Protein AF-A0A9P5AZ13-F1 (afdb_monomer_lite)

Radius of gyration: 16.2 Å; chains: 1; bounding box: 34×24×48 Å

Foldseek 3Di:
DCPPPPVSVVQQQDKDKDFAQAWDQPCCVQVVHNGGDHGRDIGIGGNNVVVVVVVVPPPPPPPPPPPDD

InterPro domains:
  IPR010492 GINS complex, subunit Psf3 [PTHR22768] (1-57)
  IPR038437 GINS complex, subunit Psf3 superfamily [G3DSA:1.20.58.2050] (1-66)
  IPR055221 DNA replication complex GINS protein PSF3, N-terminal domain [PF22466] (4-54)

Sequence (69 aa):
MSYYDIDAILTDAEKVPCHFEIDVRDLGHLDNSPHGLKAQTPLTLPLWLAELLALASTPSSFAPLNPHP

pLDDT: mean 83.19, std 14.12, range [46.91, 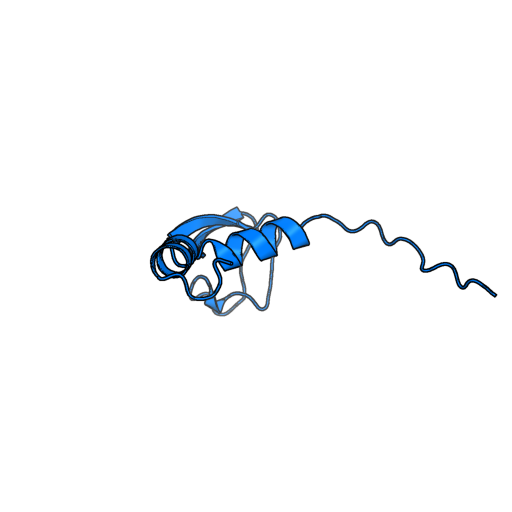95.88]

Organism: NCBI:txid1803897

Secondary structure (DSSP, 8-state):
--TT-HHHHHHHT-EEEEE-SS-BSTTGGGTT-TT-BPTT-EEEEEHHHHHHHHHHTS-----------

Structure (mmCIF, N/CA/C/O backbone):
data_AF-A0A9P5AZ13-F1
#
_entry.id   AF-A0A9P5AZ13-F1
#
loop_
_atom_site.group_PDB
_atom_site.id
_atom_site.type_symbol
_atom_site.label_atom_id
_atom_site.label_alt_id
_atom_site.label_comp_id
_atom_site.label_asym_id
_atom_site.label_entity_id
_atom_site.label_seq_id
_atom_site.pdbx_PDB_ins_code
_atom_site.Cartn_x
_atom_site.Cartn_y
_atom_site.Cartn_z
_atom_site.occupancy
_atom_site.B_iso_or_equiv
_atom_site.auth_seq_id
_atom_site.auth_comp_id
_atom_site.auth_asym_id
_atom_site.auth_atom_id
_atom_site.pdbx_PDB_model_num
ATOM 1 N N . MET A 1 1 ? 20.529 -12.407 -4.828 1.00 60.97 1 MET A N 1
ATOM 2 C CA . MET A 1 1 ? 20.761 -10.965 -4.589 1.00 60.97 1 MET A CA 1
ATOM 3 C C . MET A 1 1 ? 19.814 -10.203 -5.508 1.00 60.97 1 MET A C 1
ATOM 5 O O . MET A 1 1 ? 20.190 -9.933 -6.634 1.00 60.97 1 MET A O 1
ATOM 9 N N . SER A 1 2 ? 18.570 -9.965 -5.076 1.00 78.62 2 SER A N 1
ATOM 10 C CA . SER A 1 2 ? 17.485 -9.469 -5.949 1.00 78.62 2 SER A CA 1
ATOM 11 C C . SER A 1 2 ? 17.247 -7.957 -5.868 1.00 78.62 2 SER A C 1
ATOM 13 O O . SER A 1 2 ? 16.431 -7.425 -6.601 1.00 78.62 2 SER A O 1
ATOM 15 N N . TYR A 1 3 ? 17.938 -7.258 -4.962 1.00 84.00 3 TYR A N 1
ATOM 16 C CA . TYR A 1 3 ? 17.625 -5.869 -4.608 1.00 84.00 3 TYR A CA 1
ATOM 17 C C . TYR A 1 3 ? 17.743 -4.873 -5.780 1.00 84.00 3 TYR A C 1
ATOM 19 O O . TYR A 1 3 ? 17.009 -3.896 -5.823 1.00 84.00 3 TYR A O 1
ATOM 27 N N . TYR A 1 4 ? 18.646 -5.124 -6.735 1.00 90.62 4 TYR A N 1
ATOM 28 C CA . TYR A 1 4 ? 18.825 -4.292 -7.936 1.00 90.62 4 TYR A CA 1
ATOM 29 C C . TYR A 1 4 ? 18.281 -4.946 -9.211 1.00 90.62 4 TYR A C 1
ATOM 31 O O . TYR A 1 4 ? 18.561 -4.477 -10.313 1.00 90.62 4 TYR A O 1
ATOM 39 N N . ASP A 1 5 ? 17.566 -6.057 -9.073 1.00 93.88 5 ASP A N 1
ATOM 40 C CA . ASP A 1 5 ? 16.975 -6.740 -10.210 1.00 93.88 5 ASP A CA 1
ATOM 41 C C . ASP A 1 5 ? 15.686 -6.015 -10.619 1.00 93.88 5 ASP A C 1
ATOM 43 O O . ASP A 1 5 ? 14.807 -5.770 -9.792 1.00 93.88 5 ASP A O 1
ATOM 47 N N . ILE A 1 6 ? 15.597 -5.619 -11.888 1.00 94.25 6 ILE A N 1
ATOM 48 C CA . ILE A 1 6 ? 14.468 -4.828 -12.386 1.00 94.25 6 ILE A CA 1
ATOM 49 C C . ILE A 1 6 ? 13.180 -5.645 -12.370 1.00 94.25 6 ILE A C 1
ATOM 51 O O . ILE A 1 6 ? 12.136 -5.109 -12.001 1.00 94.25 6 ILE A O 1
ATOM 55 N N . ASP A 1 7 ? 13.247 -6.929 -12.714 1.00 93.06 7 ASP A N 1
ATOM 56 C CA . ASP A 1 7 ? 12.066 -7.787 -12.735 1.00 93.06 7 ASP A CA 1
ATOM 57 C C . ASP A 1 7 ? 11.542 -7.991 -11.314 1.00 93.06 7 ASP A C 1
ATOM 59 O O . ASP A 1 7 ? 10.331 -7.975 -11.088 1.00 93.06 7 ASP A O 1
ATOM 63 N N . ALA A 1 8 ? 12.443 -8.076 -10.332 1.00 91.69 8 ALA A N 1
ATOM 64 C CA . ALA A 1 8 ? 12.061 -8.109 -8.927 1.00 91.69 8 ALA A CA 1
ATOM 65 C C . ALA A 1 8 ? 11.374 -6.812 -8.472 1.00 91.69 8 ALA A C 1
ATOM 67 O O . ALA A 1 8 ? 10.328 -6.881 -7.834 1.00 91.69 8 ALA A O 1
ATOM 68 N N . ILE A 1 9 ? 11.905 -5.641 -8.842 1.00 91.88 9 ILE A N 1
ATOM 69 C CA . ILE A 1 9 ? 11.290 -4.341 -8.514 1.00 91.88 9 ILE A CA 1
ATOM 70 C C . ILE A 1 9 ? 9.904 -4.208 -9.160 1.00 91.88 9 ILE A C 1
ATOM 72 O O . ILE A 1 9 ? 8.962 -3.734 -8.525 1.00 91.88 9 ILE A O 1
ATOM 76 N N . LEU A 1 10 ? 9.764 -4.623 -10.421 1.00 94.56 10 LEU A N 1
ATOM 77 C CA . LEU A 1 10 ? 8.485 -4.578 -11.130 1.00 94.56 10 LEU A CA 1
ATOM 78 C C . LEU A 1 10 ? 7.464 -5.540 -10.517 1.00 94.56 10 LEU A C 1
ATOM 80 O O . LEU A 1 10 ? 6.304 -5.168 -10.361 1.00 94.56 10 LEU A O 1
ATOM 84 N N . THR A 1 11 ? 7.903 -6.739 -10.131 1.00 92.88 11 THR A N 1
ATOM 85 C CA . THR A 1 11 ? 7.057 -7.727 -9.444 1.00 92.88 11 THR A CA 1
ATOM 86 C C . THR A 1 11 ? 6.556 -7.185 -8.108 1.00 92.88 11 THR A C 1
ATOM 88 O O . THR A 1 11 ? 5.389 -7.334 -7.764 1.00 92.88 11 THR A O 1
ATOM 91 N N . ASP A 1 12 ? 7.430 -6.518 -7.366 1.00 91.75 12 ASP A N 1
ATOM 92 C CA . ASP A 1 12 ? 7.138 -5.966 -6.050 1.00 91.75 12 ASP A CA 1
ATOM 93 C C . ASP A 1 12 ? 6.174 -4.762 -6.100 1.00 91.75 12 ASP A C 1
ATOM 95 O O . ASP A 1 12 ? 5.340 -4.561 -5.214 1.00 91.75 12 ASP A O 1
ATOM 99 N N . ALA A 1 13 ? 6.223 -3.986 -7.185 1.00 94.56 13 ALA A N 1
ATOM 100 C CA . ALA A 1 13 ? 5.305 -2.879 -7.441 1.00 94.56 13 ALA A CA 1
ATOM 101 C C . ALA A 1 13 ? 3.920 -3.315 -7.966 1.00 94.56 13 ALA A C 1
ATOM 103 O O . ALA A 1 13 ? 3.037 -2.460 -8.109 1.00 94.56 13 ALA A O 1
ATOM 104 N N . GLU A 1 14 ? 3.716 -4.605 -8.258 1.00 95.88 14 GLU A N 1
ATOM 105 C CA . GLU A 1 14 ? 2.448 -5.126 -8.773 1.00 95.88 14 GLU A CA 1
ATOM 106 C C . GLU A 1 14 ? 1.304 -4.899 -7.779 1.00 95.88 14 GLU A C 1
ATOM 108 O O . GLU A 1 14 ? 1.451 -5.024 -6.560 1.00 95.88 14 GLU A O 1
ATOM 113 N N . LYS A 1 15 ? 0.140 -4.547 -8.319 1.00 95.06 15 LYS A N 1
ATOM 114 C CA . LYS A 1 15 ? -1.040 -4.155 -7.555 1.00 95.06 15 LYS A CA 1
ATOM 115 C C . LYS A 1 15 ? -1.896 -5.371 -7.215 1.00 95.06 15 LYS A C 1
ATOM 117 O O . LYS A 1 15 ? -2.495 -5.981 -8.098 1.00 95.06 15 LYS A O 1
ATOM 122 N N . VAL A 1 16 ? -2.034 -5.669 -5.927 1.00 94.81 16 VAL A N 1
ATOM 123 C CA . VAL A 1 16 ? -2.836 -6.789 -5.420 1.00 94.81 16 VAL A CA 1
ATOM 124 C C . VAL A 1 16 ? -4.079 -6.306 -4.661 1.00 94.81 16 VAL A C 1
ATOM 126 O O . VAL A 1 16 ? -4.011 -5.310 -3.933 1.00 94.81 16 VAL A O 1
ATOM 129 N N . PRO A 1 17 ? -5.240 -6.971 -4.823 1.00 94.50 17 PRO A N 1
ATOM 130 C CA . PRO A 1 17 ? -6.442 -6.648 -4.062 1.00 94.50 17 PRO A CA 1
ATOM 131 C C . PRO A 1 17 ? -6.292 -7.100 -2.604 1.00 94.50 17 PRO A C 1
ATOM 133 O O . PRO A 1 17 ? -5.986 -8.261 -2.327 1.00 94.50 17 PRO A O 1
ATOM 136 N N . CYS A 1 18 ? -6.551 -6.193 -1.666 1.00 93.12 18 CYS A N 1
ATOM 137 C CA . CYS A 1 18 ? -6.432 -6.424 -0.229 1.00 93.12 18 CYS A CA 1
ATOM 138 C C . CYS A 1 18 ? -7.633 -5.841 0.525 1.00 93.12 18 CYS A C 1
ATOM 140 O O . CYS A 1 18 ? -8.345 -4.971 0.024 1.00 93.12 18 CYS A O 1
ATOM 142 N N . HIS A 1 19 ? -7.836 -6.304 1.756 1.00 92.31 19 HIS A N 1
ATOM 143 C CA . HIS A 1 19 ? -8.774 -5.718 2.707 1.00 92.31 19 HIS A CA 1
ATOM 144 C C . HIS A 1 19 ? -8.116 -5.634 4.084 1.00 92.31 19 HIS A C 1
ATOM 146 O O . HIS A 1 19 ? -7.402 -6.551 4.483 1.00 92.31 19 HIS A O 1
ATOM 152 N N . PHE A 1 20 ? -8.358 -4.550 4.818 1.00 89.38 20 PHE A N 1
ATOM 153 C CA . PHE A 1 20 ? -7.932 -4.471 6.216 1.00 89.38 20 PHE A CA 1
ATOM 154 C C . PHE A 1 20 ? -8.900 -5.250 7.109 1.00 89.38 20 PHE A C 1
ATOM 156 O O . PHE A 1 20 ? -10.116 -5.178 6.938 1.00 89.38 20 PHE A O 1
ATOM 163 N N . GLU A 1 21 ? -8.381 -5.977 8.093 1.00 88.12 21 GLU A N 1
ATOM 164 C CA . GLU A 1 21 ? -9.205 -6.674 9.093 1.00 88.12 21 GLU A CA 1
ATOM 165 C C . GLU A 1 21 ? -9.634 -5.754 10.249 1.00 88.12 21 GLU A C 1
ATOM 167 O O . GLU A 1 21 ? -10.571 -6.067 10.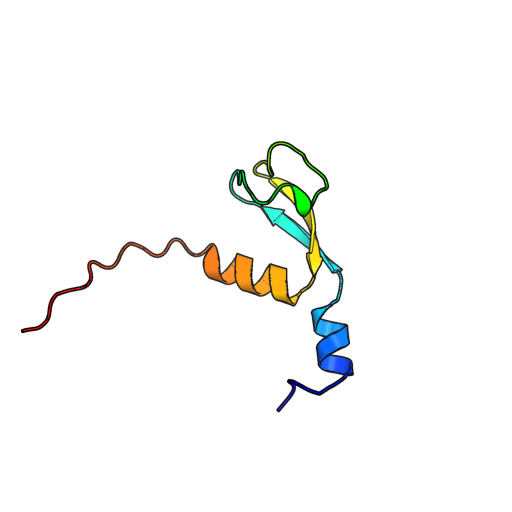979 1.00 88.12 21 GLU A O 1
ATOM 172 N N . ILE A 1 22 ? -8.979 -4.598 10.389 1.00 88.25 22 ILE A N 1
ATOM 173 C CA . ILE A 1 22 ? -9.166 -3.637 11.481 1.00 88.25 22 ILE A CA 1
ATOM 174 C C . ILE A 1 22 ? -9.403 -2.221 10.947 1.00 88.25 22 ILE A C 1
ATOM 176 O O . ILE A 1 22 ? -8.998 -1.889 9.833 1.00 88.25 22 ILE A O 1
ATOM 180 N N . ASP A 1 23 ? -10.029 -1.367 11.757 1.00 89.00 23 ASP A N 1
ATOM 181 C CA . ASP A 1 23 ? -10.111 0.070 11.489 1.00 89.00 23 ASP A CA 1
ATOM 182 C C . ASP A 1 23 ? -8.753 0.747 11.750 1.00 89.00 23 ASP A C 1
ATOM 184 O O . ASP A 1 23 ? -8.157 0.576 12.818 1.00 89.00 23 ASP A O 1
ATOM 188 N N . VAL A 1 24 ? -8.269 1.553 10.798 1.00 86.81 24 VAL A N 1
ATOM 189 C CA . VAL A 1 24 ? -6.959 2.224 10.877 1.00 86.81 24 VAL A CA 1
ATOM 190 C C . VAL A 1 24 ? -7.090 3.709 10.547 1.00 86.81 24 VAL A C 1
ATOM 192 O O . VAL A 1 24 ? -7.464 4.078 9.437 1.00 86.81 24 VAL A O 1
ATOM 195 N N . ARG A 1 25 ? -6.747 4.596 11.488 1.00 85.62 25 ARG A N 1
ATOM 196 C CA . ARG A 1 25 ? -7.015 6.040 11.341 1.00 85.62 25 ARG A CA 1
ATOM 197 C C . ARG A 1 25 ? -6.045 6.778 10.413 1.00 85.62 25 ARG A C 1
ATOM 199 O O . ARG A 1 25 ? -6.474 7.642 9.656 1.00 85.62 25 ARG A O 1
ATOM 206 N N . ASP A 1 26 ? -4.763 6.428 10.435 1.00 84.12 26 ASP A N 1
ATOM 207 C CA . ASP A 1 26 ? -3.710 7.209 9.763 1.00 84.12 26 ASP A CA 1
ATOM 208 C C . ASP A 1 26 ? -3.373 6.722 8.337 1.00 84.12 26 ASP A C 1
ATOM 210 O O . ASP A 1 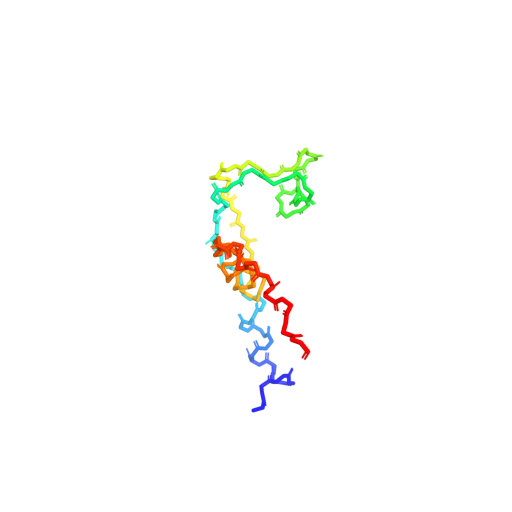26 ? -2.567 7.329 7.630 1.00 84.12 26 ASP A O 1
ATOM 214 N N . LEU A 1 27 ? -4.031 5.656 7.867 1.00 86.75 27 LEU A N 1
ATOM 215 C CA . LEU A 1 27 ? -3.797 5.050 6.547 1.00 86.75 27 LEU A CA 1
ATOM 216 C C . LEU A 1 27 ? -4.817 5.459 5.474 1.00 86.75 27 LEU A C 1
ATOM 218 O O . LEU A 1 27 ? -4.891 4.850 4.411 1.00 86.75 27 LEU A O 1
ATOM 222 N N . GLY A 1 28 ? -5.589 6.520 5.714 1.00 86.69 28 GLY A N 1
ATOM 223 C CA . GLY A 1 28 ? -6.620 6.981 4.779 1.00 86.69 28 GLY A CA 1
ATOM 224 C C . GLY A 1 28 ? -6.099 7.345 3.379 1.00 86.69 28 GLY A C 1
ATOM 225 O O . GLY A 1 28 ? -6.811 7.189 2.391 1.00 86.69 28 GLY A O 1
ATOM 226 N N . HIS A 1 29 ? -4.829 7.740 3.260 1.00 89.50 29 HIS A N 1
ATOM 227 C CA . HIS A 1 29 ? -4.189 8.054 1.978 1.00 89.50 29 HIS A CA 1
ATOM 228 C C . HIS A 1 29 ? -4.068 6.848 1.028 1.00 89.50 29 HIS A C 1
ATOM 230 O O . HIS A 1 29 ? -3.920 7.056 -0.174 1.00 89.50 29 HIS A O 1
ATOM 236 N N . LEU A 1 30 ? -4.171 5.610 1.530 1.00 90.06 30 LEU A N 1
ATOM 237 C CA . LEU A 1 30 ? -4.144 4.399 0.698 1.00 90.06 30 LEU A CA 1
ATOM 238 C C . LEU A 1 30 ? -5.419 4.219 -0.147 1.00 90.06 30 LEU A C 1
ATOM 240 O O . LEU A 1 30 ? -5.366 3.573 -1.187 1.00 90.06 30 LEU A O 1
ATOM 244 N N . ASP A 1 31 ? -6.543 4.806 0.278 1.00 87.12 31 ASP A N 1
ATOM 245 C CA . ASP A 1 31 ? -7.852 4.737 -0.402 1.00 87.12 31 ASP A CA 1
ATOM 246 C C . ASP A 1 31 ? -8.433 6.139 -0.679 1.00 87.12 31 ASP A C 1
ATOM 248 O O . ASP A 1 31 ? -9.623 6.317 -0.917 1.00 87.12 31 ASP A O 1
ATOM 252 N N . ASN A 1 32 ? -7.599 7.185 -0.607 1.00 85.38 32 ASN A N 1
ATOM 253 C CA . ASN A 1 32 ? -8.030 8.583 -0.742 1.00 85.38 32 ASN A CA 1
ATOM 254 C C . ASN A 1 32 ? -9.163 8.981 0.243 1.00 85.38 32 ASN A C 1
ATOM 256 O O . ASN A 1 32 ? -10.003 9.837 -0.044 1.00 85.38 32 ASN A O 1
ATOM 260 N N . SER A 1 33 ? -9.169 8.364 1.427 1.00 83.06 33 SER A N 1
ATOM 261 C CA . SER A 1 33 ? -10.140 8.575 2.501 1.00 83.06 33 SER A CA 1
ATOM 262 C C . SER A 1 33 ? -9.602 9.572 3.544 1.00 83.06 33 SER A C 1
ATOM 264 O O . SER A 1 33 ? -8.568 9.320 4.160 1.00 83.06 33 SER A O 1
ATOM 266 N N . PRO A 1 34 ? -10.287 10.698 3.823 1.00 82.06 34 PRO A N 1
ATOM 267 C CA . PRO A 1 34 ? -9.783 11.738 4.733 1.00 82.06 34 PRO A CA 1
ATOM 268 C C . PRO A 1 34 ? -9.844 11.373 6.227 1.00 82.06 34 PRO A C 1
ATOM 270 O O . PRO A 1 34 ? -9.264 12.075 7.051 1.00 82.06 34 PRO A O 1
ATOM 273 N N . HIS A 1 35 ? -10.559 10.307 6.600 1.00 80.50 35 HIS A N 1
ATOM 274 C CA . HIS A 1 35 ? -10.839 9.951 8.001 1.00 80.50 35 HIS A CA 1
ATOM 275 C C . HIS A 1 35 ? -10.218 8.618 8.452 1.00 80.50 35 HIS A C 1
ATOM 277 O O . HIS A 1 35 ? -10.505 8.161 9.558 1.00 80.50 35 HIS A O 1
ATOM 283 N N . GLY A 1 36 ? -9.374 8.008 7.614 1.00 86.06 36 GLY A N 1
ATOM 284 C CA . GLY A 1 36 ? -8.826 6.668 7.828 1.00 86.06 36 GLY A CA 1
ATOM 285 C C . GLY A 1 36 ? -9.551 5.584 7.033 1.00 86.06 36 GLY A C 1
ATOM 286 O O . GLY A 1 36 ? -10.469 5.868 6.264 1.00 86.06 36 GLY A O 1
ATOM 287 N N . LEU A 1 37 ? -9.107 4.345 7.213 1.00 88.88 37 LEU A N 1
ATOM 288 C CA . LEU A 1 37 ? -9.663 3.142 6.604 1.00 88.88 37 LEU A CA 1
ATOM 289 C C . LEU 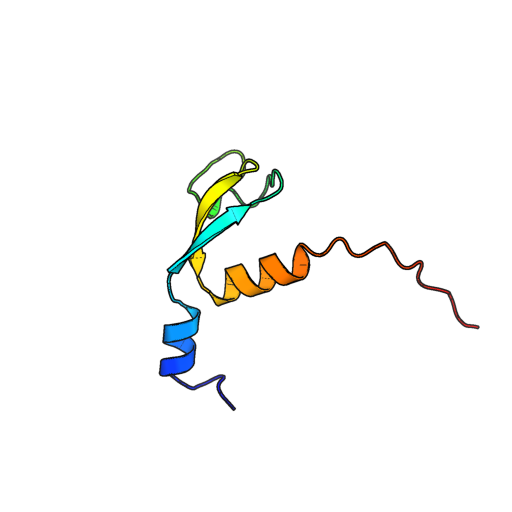A 1 37 ? -10.531 2.398 7.609 1.00 88.88 37 LEU A C 1
ATOM 291 O O . LEU A 1 37 ? -10.158 2.254 8.775 1.00 88.88 37 LEU A O 1
ATOM 295 N N . LYS A 1 38 ? -11.676 1.902 7.141 1.00 89.19 38 LYS A N 1
ATOM 296 C CA . LYS A 1 38 ? -12.521 1.015 7.933 1.00 89.19 38 LYS A CA 1
ATOM 297 C C . LYS A 1 38 ? -12.102 -0.438 7.762 1.00 89.19 38 LYS A C 1
ATOM 299 O O . LYS A 1 38 ? -11.515 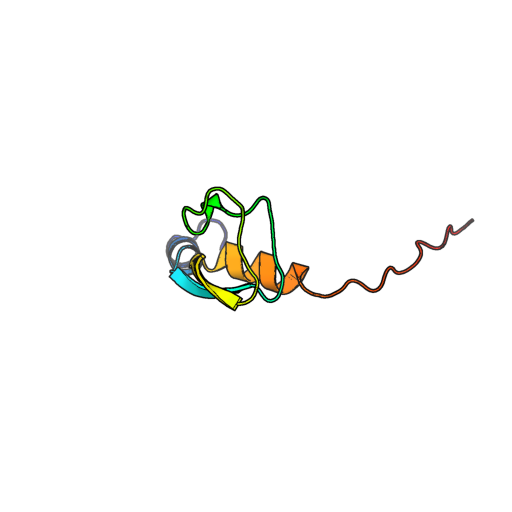-0.815 6.744 1.00 89.19 38 LYS A O 1
ATOM 304 N N . ALA A 1 39 ? -12.459 -1.261 8.742 1.00 88.62 39 ALA A N 1
ATOM 305 C CA . ALA A 1 39 ? -12.372 -2.705 8.578 1.00 88.62 39 ALA A CA 1
ATOM 306 C C . ALA A 1 39 ? -13.165 -3.147 7.333 1.00 88.62 39 ALA A C 1
ATOM 308 O O . ALA A 1 39 ? -14.230 -2.606 7.025 1.00 88.62 39 ALA A O 1
ATOM 309 N N . GLN A 1 40 ? -12.635 -4.143 6.627 1.00 89.00 40 GLN A N 1
ATOM 310 C CA . GLN A 1 40 ? -13.175 -4.720 5.394 1.00 89.00 40 GLN A CA 1
ATOM 311 C C . GLN A 1 40 ? -13.240 -3.758 4.195 1.00 89.00 40 GLN A C 1
ATOM 313 O O . GLN A 1 40 ? -13.845 -4.103 3.179 1.00 89.00 40 GLN A O 1
ATOM 318 N N . THR A 1 41 ? -12.604 -2.581 4.256 1.00 89.06 41 THR A N 1
ATOM 319 C CA . THR A 1 41 ? -12.476 -1.714 3.077 1.00 89.06 41 THR A CA 1
ATOM 320 C C . THR A 1 41 ? -11.628 -2.416 2.008 1.00 89.06 41 THR A C 1
ATOM 322 O O . THR A 1 41 ? -10.480 -2.764 2.300 1.00 89.06 41 THR A O 1
ATOM 325 N N . PRO A 1 42 ? -12.155 -2.635 0.787 1.00 91.12 42 PRO A N 1
ATOM 326 C CA . PRO A 1 42 ? -11.373 -3.173 -0.316 1.00 91.12 42 PRO A CA 1
ATOM 327 C C . PRO A 1 42 ? -10.456 -2.084 -0.871 1.00 91.12 42 PRO A C 1
ATOM 329 O O . PRO A 1 42 ? -10.910 -0.986 -1.181 1.00 91.12 42 PRO A O 1
ATOM 332 N N . LEU A 1 43 ? -9.178 -2.397 -1.038 1.00 92.38 43 LEU A N 1
ATOM 333 C CA . LEU A 1 43 ? -8.207 -1.500 -1.651 1.00 92.38 43 LEU A CA 1
ATOM 334 C C . LEU A 1 43 ? -7.183 -2.288 -2.464 1.00 92.38 43 LEU A C 1
ATOM 336 O O . LEU A 1 43 ? -7.134 -3.516 -2.420 1.00 92.38 43 LEU A O 1
ATOM 340 N N . THR A 1 44 ? -6.372 -1.580 -3.240 1.00 94.44 44 THR A N 1
ATOM 341 C CA . THR A 1 44 ? -5.318 -2.195 -4.048 1.00 94.44 44 THR A CA 1
ATOM 342 C C . THR A 1 44 ? -3.965 -1.671 -3.603 1.00 94.44 44 THR A C 1
ATOM 344 O O . THR A 1 44 ? -3.723 -0.465 -3.662 1.00 94.44 44 THR A O 1
ATOM 347 N N . LEU A 1 45 ? -3.093 -2.573 -3.163 1.00 94.75 45 LEU A N 1
ATOM 348 C CA . LEU A 1 45 ? -1.787 -2.243 -2.600 1.00 94.75 45 LEU A CA 1
ATOM 349 C C . LEU A 1 45 ? -0.664 -2.829 -3.459 1.00 94.75 45 LEU A C 1
ATOM 351 O O . LEU A 1 45 ? -0.858 -3.888 -4.052 1.00 94.75 45 LEU A O 1
ATOM 355 N N . PRO A 1 46 ? 0.507 -2.176 -3.530 1.00 95.56 46 PRO A N 1
ATOM 356 C CA . PRO A 1 46 ? 1.718 -2.817 -4.030 1.00 95.56 46 PRO A CA 1
ATOM 357 C C . PRO A 1 46 ? 2.080 -4.053 -3.196 1.00 95.56 46 PRO A C 1
ATOM 359 O O . PRO A 1 46 ? 1.888 -4.041 -1.973 1.00 95.56 46 PRO A O 1
ATOM 362 N N . LEU A 1 47 ? 2.637 -5.081 -3.837 1.00 94.31 47 LEU A N 1
ATOM 363 C CA . LEU A 1 47 ? 2.985 -6.351 -3.201 1.00 94.31 47 LEU A CA 1
ATOM 364 C C . LEU A 1 47 ? 3.903 -6.177 -1.980 1.00 94.31 47 LEU A C 1
ATOM 366 O O . LEU A 1 47 ? 3.573 -6.726 -0.927 1.00 94.31 47 LEU A O 1
ATOM 370 N N . TRP A 1 48 ? 4.971 -5.368 -2.057 1.00 94.06 48 TRP A N 1
ATOM 371 C CA . TRP A 1 48 ? 5.846 -5.141 -0.890 1.00 94.06 48 TRP A CA 1
ATOM 372 C C . TRP A 1 48 ? 5.094 -4.627 0.330 1.00 94.06 48 TRP A C 1
ATOM 374 O 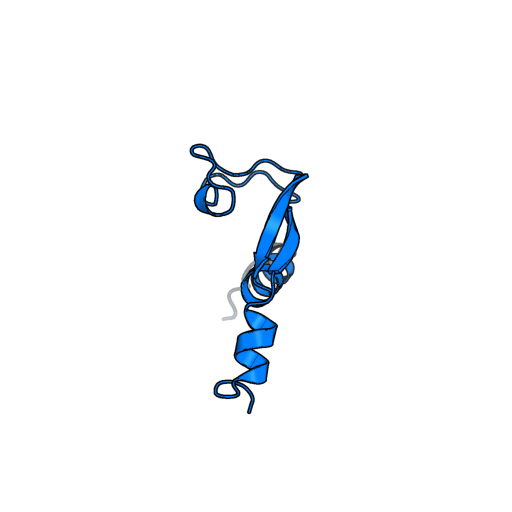O . TRP A 1 48 ? 5.347 -5.045 1.459 1.00 94.06 48 TRP A O 1
ATOM 384 N N . LEU A 1 49 ? 4.188 -3.672 0.123 1.00 93.12 49 LEU A N 1
ATOM 385 C CA . LEU A 1 49 ? 3.484 -3.026 1.221 1.00 93.12 49 LEU A CA 1
ATOM 386 C C . LEU A 1 49 ? 2.440 -3.980 1.807 1.00 93.12 49 LEU A C 1
ATOM 388 O O . LEU A 1 49 ? 2.290 -4.050 3.027 1.00 93.12 49 LEU A O 1
ATOM 392 N N . ALA A 1 50 ? 1.757 -4.742 0.950 1.00 93.00 50 ALA A N 1
ATOM 393 C CA . ALA A 1 50 ? 0.829 -5.782 1.375 1.00 93.00 50 ALA A CA 1
ATOM 394 C C . ALA A 1 50 ? 1.532 -6.868 2.208 1.00 93.00 50 ALA A C 1
ATOM 396 O O . ALA A 1 50 ? 1.019 -7.245 3.261 1.00 93.00 50 ALA A O 1
ATOM 397 N N . GLU A 1 51 ? 2.718 -7.324 1.790 1.00 92.19 51 GLU A N 1
ATOM 398 C CA . GLU A 1 51 ? 3.505 -8.328 2.516 1.00 92.19 51 GLU A CA 1
ATOM 399 C C . GLU A 1 51 ? 3.897 -7.835 3.917 1.00 92.19 51 GLU A C 1
ATOM 401 O O . GLU A 1 51 ? 3.640 -8.515 4.915 1.00 92.19 51 GLU A O 1
ATOM 406 N N . LEU A 1 52 ? 4.447 -6.621 4.015 1.00 91.25 52 LEU A N 1
ATOM 407 C CA . LEU A 1 52 ? 4.851 -6.032 5.295 1.00 91.25 52 LEU A CA 1
ATOM 408 C C . LEU A 1 52 ? 3.668 -5.881 6.262 1.00 91.25 52 LEU A C 1
ATOM 410 O O . LEU A 1 52 ? 3.797 -6.189 7.449 1.00 91.25 52 LEU A O 1
ATOM 414 N N . LEU A 1 53 ? 2.512 -5.435 5.763 1.00 89.88 53 LEU A N 1
ATOM 415 C CA . LEU A 1 53 ? 1.301 -5.290 6.573 1.00 89.88 53 LEU A CA 1
ATOM 416 C C . LEU A 1 53 ? 0.736 -6.646 7.012 1.00 89.88 53 LEU A C 1
ATOM 418 O O . LEU A 1 53 ? 0.354 -6.790 8.173 1.00 89.88 53 LEU A O 1
ATOM 422 N N . ALA A 1 54 ? 0.724 -7.647 6.129 1.00 88.94 54 ALA A N 1
ATOM 423 C CA . ALA A 1 54 ? 0.245 -8.990 6.451 1.00 88.94 54 ALA A CA 1
ATOM 424 C C . ALA A 1 54 ? 1.090 -9.656 7.553 1.00 88.94 54 ALA A C 1
ATOM 426 O O . ALA A 1 54 ? 0.542 -10.280 8.463 1.00 88.94 54 ALA A O 1
ATOM 427 N N . LEU A 1 55 ? 2.415 -9.474 7.522 1.00 88.56 55 LEU A N 1
ATOM 428 C CA . LEU A 1 55 ? 3.324 -9.975 8.560 1.00 88.56 55 LEU A CA 1
ATOM 429 C C . LEU A 1 55 ? 3.143 -9.234 9.894 1.00 88.56 55 LEU A C 1
ATOM 431 O O . LEU A 1 55 ? 3.134 -9.858 10.961 1.00 88.56 55 LEU A O 1
ATOM 435 N N . ALA A 1 56 ? 2.966 -7.911 9.843 1.00 83.88 56 ALA A N 1
ATOM 436 C CA . ALA A 1 56 ? 2.756 -7.075 11.025 1.00 83.88 56 ALA A CA 1
ATOM 437 C C . ALA A 1 56 ? 1.383 -7.283 11.689 1.00 83.88 56 ALA A C 1
ATOM 439 O O . ALA A 1 56 ? 1.250 -7.055 12.889 1.00 83.88 56 ALA A O 1
ATOM 440 N N . SER A 1 57 ? 0.378 -7.738 10.932 1.00 69.12 57 SER A N 1
ATOM 441 C CA . SER A 1 57 ? -0.971 -8.031 11.435 1.00 69.12 57 SER A CA 1
ATOM 442 C C . SER A 1 57 ? -1.028 -9.282 12.320 1.00 69.12 57 SER A C 1
ATOM 444 O O . SER A 1 57 ? -2.066 -9.583 12.910 1.00 69.12 57 SER A O 1
ATOM 446 N N . THR A 1 58 ? 0.086 -10.008 12.472 1.00 59.28 58 THR A N 1
ATOM 447 C CA . THR A 1 58 ? 0.176 -11.034 13.510 1.00 59.28 58 THR A CA 1
ATOM 448 C C . THR A 1 58 ? 0.030 -10.350 14.872 1.00 59.28 58 THR A C 1
ATOM 450 O O . THR A 1 58 ? 0.839 -9.481 15.207 1.00 59.28 58 THR A O 1
ATOM 453 N N . PRO A 1 59 ? -0.995 -10.685 15.684 1.00 54.84 59 PRO A N 1
ATOM 454 C CA . PRO A 1 59 ? -1.072 -10.179 17.040 1.00 54.84 59 PRO A CA 1
ATOM 455 C C . PRO A 1 59 ? 0.133 -10.754 17.772 1.00 54.84 59 PRO A C 1
ATOM 457 O O . PRO A 1 59 ? 0.133 -11.906 18.208 1.00 54.84 59 PRO A O 1
ATOM 460 N N . SER A 1 60 ? 1.196 -9.959 17.858 1.00 51.38 60 SER A N 1
ATOM 461 C CA . SER A 1 60 ? 2.313 -10.227 18.737 1.00 51.38 60 SER A CA 1
ATOM 462 C C . SER A 1 60 ? 1.725 -10.229 20.139 1.00 51.38 60 SER A C 1
ATOM 464 O O . SER A 1 60 ? 1.502 -9.193 20.760 1.00 51.38 60 SER A O 1
ATOM 466 N N . SER A 1 61 ? 1.381 -11.432 20.607 1.00 53.72 61 SER A N 1
ATOM 467 C CA . SER A 1 61 ? 1.172 -11.718 22.013 1.00 53.72 61 SER A CA 1
ATOM 468 C C . SER A 1 61 ? 2.366 -11.102 22.706 1.00 53.72 61 SER A C 1
ATOM 470 O O . SER A 1 61 ? 3.485 -11.571 22.507 1.00 53.72 61 SER A O 1
ATOM 472 N N . PHE A 1 62 ? 2.117 -9.998 23.406 1.00 51.97 62 PHE A N 1
ATOM 473 C CA . PHE A 1 62 ? 3.072 -9.236 24.184 1.00 51.97 62 PHE A CA 1
ATOM 474 C C . PHE A 1 62 ? 3.877 -10.228 25.023 1.00 51.97 62 PHE A C 1
ATOM 476 O O . PHE A 1 62 ? 3.431 -10.671 26.079 1.00 51.97 62 PHE A O 1
ATOM 483 N N . ALA A 1 63 ? 5.021 -10.668 24.503 1.00 54.34 63 ALA A N 1
ATOM 484 C CA . ALA A 1 63 ? 5.959 -11.464 25.255 1.00 54.34 63 ALA A CA 1
ATOM 485 C C . ALA A 1 63 ? 6.583 -10.454 26.215 1.00 54.34 63 ALA A C 1
ATOM 487 O O . ALA A 1 63 ? 7.246 -9.526 25.739 1.00 54.34 63 ALA A O 1
ATOM 488 N N . PRO A 1 64 ? 6.321 -10.540 27.533 1.00 46.91 64 PRO A N 1
ATOM 489 C CA . PRO A 1 64 ? 6.972 -9.643 28.464 1.00 46.91 64 PRO A CA 1
ATOM 490 C C . PRO A 1 64 ? 8.472 -9.848 28.278 1.00 46.91 64 PRO A C 1
ATOM 492 O O . PRO A 1 64 ? 8.975 -10.965 28.416 1.00 46.91 64 PRO A O 1
ATOM 495 N N . LEU A 1 65 ? 9.165 -8.778 27.891 1.00 56.34 65 LEU A N 1
ATOM 496 C CA . LEU A 1 65 ? 10.617 -8.742 27.839 1.00 56.34 65 LEU A CA 1
ATOM 497 C C . LEU A 1 65 ? 11.107 -9.087 29.245 1.00 56.34 65 LEU A C 1
ATOM 499 O O . LEU A 1 65 ? 11.036 -8.267 30.157 1.00 56.34 65 LEU A O 1
ATOM 503 N N . ASN A 1 66 ? 11.513 -10.339 29.431 1.00 60.03 66 ASN A N 1
ATOM 504 C CA . ASN A 1 66 ? 12.083 -10.811 30.676 1.00 60.03 66 ASN A CA 1
ATOM 505 C C . ASN A 1 66 ? 13.405 -10.051 30.882 1.00 60.03 66 ASN A C 1
ATOM 507 O O . ASN A 1 66 ? 14.279 -10.156 30.015 1.00 60.03 66 ASN A O 1
ATOM 511 N N . PRO A 1 67 ? 13.583 -9.274 31.964 1.00 62.09 67 PRO A N 1
ATOM 512 C CA . PRO A 1 67 ? 14.874 -8.676 32.257 1.00 62.09 67 PRO A CA 1
ATOM 513 C C . PRO A 1 67 ? 15.790 -9.802 32.749 1.00 62.09 67 PRO A C 1
ATOM 515 O O . PRO A 1 67 ? 15.630 -10.303 33.860 1.00 62.09 67 PRO A O 1
ATOM 518 N N . HIS A 1 68 ? 16.703 -10.267 31.897 1.00 53.59 68 HIS A N 1
ATOM 519 C CA . HIS A 1 68 ? 17.746 -11.194 32.331 1.00 53.59 68 HIS A CA 1
ATOM 520 C C . HIS A 1 68 ? 18.829 -10.415 33.114 1.00 53.59 68 HIS A C 1
ATOM 522 O O . HIS A 1 68 ? 19.118 -9.283 32.716 1.00 53.59 68 HIS A O 1
ATOM 528 N N . PRO A 1 69 ? 19.374 -10.980 34.217 1.00 57.47 69 PRO A N 1
ATOM 529 C CA . PRO A 1 69 ? 20.340 -10.343 35.125 1.00 57.47 69 PRO A CA 1
ATOM 530 C C . PRO A 1 69 ? 21.642 -9.882 34.471 1.00 57.47 69 PRO A C 1
ATOM 532 O O . PRO A 1 69 ? 22.058 -10.510 33.466 1.00 57.47 69 PRO A O 1
#